Protein AF-A0A0D7KDZ9-F1 (afdb_monomer)

Mean predicted aligned error: 15.19 Å

Structure (mmCIF, N/CA/C/O backbone):
data_AF-A0A0D7KDZ9-F1
#
_entry.id   AF-A0A0D7KDZ9-F1
#
loop_
_atom_site.group_PDB
_atom_site.id
_atom_site.type_symbol
_atom_site.label_atom_id
_atom_site.label_alt_id
_atom_site.label_comp_id
_atom_site.label_asym_id
_atom_site.label_entity_id
_atom_site.label_seq_id
_atom_site.pdbx_PDB_ins_code
_atom_site.Cartn_x
_atom_site.Cartn_y
_atom_site.Cartn_z
_atom_site.occupancy
_atom_site.B_iso_or_equiv
_atom_site.auth_seq_id
_atom_site.auth_comp_id
_atom_site.auth_asym_id
_atom_site.auth_atom_id
_atom_site.pdbx_PDB_model_num
ATOM 1 N N . GLY A 1 1 ? 51.708 -9.357 -77.483 1.00 51.72 1 GLY A N 1
ATOM 2 C CA . GLY A 1 1 ? 50.755 -8.259 -77.245 1.00 51.72 1 GLY A CA 1
ATOM 3 C C . GLY A 1 1 ? 50.781 -7.960 -75.770 1.00 51.72 1 GLY A C 1
ATOM 4 O O . GLY A 1 1 ? 50.707 -8.905 -74.999 1.00 51.72 1 GLY A O 1
ATOM 5 N N . ASP A 1 2 ? 50.993 -6.703 -75.395 1.00 53.19 2 ASP A N 1
ATOM 6 C CA . ASP A 1 2 ? 51.141 -6.291 -73.998 1.00 53.19 2 ASP A CA 1
ATOM 7 C C . ASP A 1 2 ? 49.907 -6.656 -73.162 1.00 53.19 2 ASP A C 1
ATOM 9 O O . ASP A 1 2 ? 48.794 -6.214 -73.443 1.00 53.19 2 ASP A O 1
ATOM 13 N N . ILE A 1 3 ? 50.125 -7.466 -72.124 1.00 62.12 3 ILE A N 1
ATOM 14 C CA . ILE A 1 3 ? 49.110 -7.927 -71.156 1.00 62.12 3 ILE A CA 1
ATOM 15 C C . ILE A 1 3 ? 48.891 -6.868 -70.054 1.00 62.12 3 ILE A C 1
ATOM 17 O O . ILE A 1 3 ? 48.090 -7.035 -69.139 1.00 62.12 3 ILE A O 1
ATOM 21 N N . HIS A 1 4 ? 49.588 -5.736 -70.128 1.00 76.44 4 HIS A N 1
ATOM 22 C CA . HIS A 1 4 ? 49.588 -4.746 -69.066 1.00 76.44 4 HIS A CA 1
ATOM 23 C C . HIS A 1 4 ? 48.266 -3.965 -69.028 1.00 76.44 4 HIS A C 1
ATOM 25 O O . HIS A 1 4 ? 47.948 -3.164 -69.914 1.00 76.44 4 HIS A O 1
ATOM 31 N N . VAL A 1 5 ? 47.486 -4.184 -67.965 1.00 78.50 5 VAL A N 1
ATOM 32 C CA . VAL A 1 5 ? 46.394 -3.285 -67.581 1.00 78.50 5 VAL A CA 1
ATOM 33 C C . VAL A 1 5 ? 47.031 -1.949 -67.219 1.00 78.50 5 VAL A C 1
ATOM 35 O O . VAL A 1 5 ? 47.775 -1.836 -66.247 1.00 78.50 5 VAL A O 1
ATOM 38 N N . THR A 1 6 ? 46.782 -0.936 -68.040 1.00 86.06 6 THR A N 1
ATOM 39 C CA . THR A 1 6 ? 47.272 0.417 -67.783 1.00 86.06 6 THR A CA 1
ATOM 40 C C . THR A 1 6 ? 46.530 1.017 -66.592 1.00 86.06 6 THR A C 1
ATOM 42 O O . THR A 1 6 ? 45.382 0.657 -66.321 1.00 86.06 6 THR A O 1
ATOM 45 N N . LYS A 1 7 ? 47.148 1.984 -65.905 1.00 80.44 7 LYS A N 1
ATOM 46 C CA . LYS A 1 7 ? 46.496 2.722 -64.812 1.00 80.44 7 LYS A CA 1
ATOM 47 C C . LYS A 1 7 ? 45.116 3.264 -65.222 1.00 80.44 7 LYS A C 1
ATOM 49 O O . LYS A 1 7 ? 44.166 3.113 -64.470 1.00 80.44 7 LYS A O 1
ATOM 54 N N . ALA A 1 8 ? 44.993 3.772 -66.449 1.00 81.81 8 ALA A N 1
ATOM 55 C CA . ALA A 1 8 ? 43.728 4.259 -66.996 1.00 81.81 8 ALA A CA 1
ATOM 56 C C . ALA A 1 8 ? 42.649 3.165 -67.113 1.00 81.81 8 ALA A C 1
ATOM 58 O O . ALA A 1 8 ? 41.508 3.398 -66.733 1.00 81.81 8 ALA A O 1
ATOM 59 N N . LYS A 1 9 ? 43.000 1.958 -67.586 1.00 82.19 9 LYS A N 1
ATOM 60 C CA . LYS A 1 9 ? 42.054 0.828 -67.667 1.00 82.19 9 LYS A CA 1
ATOM 61 C C . LYS A 1 9 ? 41.619 0.348 -66.284 1.00 82.19 9 LYS A C 1
ATOM 63 O O . LYS A 1 9 ? 40.475 -0.060 -66.116 1.00 82.19 9 LYS A O 1
ATOM 68 N N . LYS A 1 10 ? 42.524 0.407 -65.302 1.00 78.44 10 LYS A N 1
ATOM 69 C CA . LYS A 1 10 ? 42.207 0.081 -63.911 1.00 78.44 10 LYS A CA 1
ATOM 70 C C . LYS A 1 10 ? 41.242 1.107 -63.309 1.00 78.44 10 LYS A C 1
ATOM 72 O O . LYS A 1 10 ? 40.218 0.710 -62.771 1.00 78.44 10 LYS A O 1
ATOM 77 N N . ASP A 1 11 ? 41.527 2.397 -63.478 1.00 80.31 11 ASP A N 1
ATOM 78 C CA . ASP A 1 11 ? 40.672 3.487 -62.993 1.00 80.31 11 ASP A CA 1
ATOM 79 C C . ASP A 1 11 ? 39.272 3.440 -63.670 1.00 80.31 11 ASP A C 1
ATOM 81 O O . ASP A 1 11 ? 38.247 3.689 -63.035 1.00 80.31 11 ASP A O 1
ATOM 85 N N . GLU A 1 12 ? 39.197 3.026 -64.943 1.00 81.19 12 GLU A N 1
ATOM 86 C CA . GLU A 1 12 ? 37.932 2.799 -65.657 1.00 81.19 12 GLU A CA 1
ATOM 87 C C . GLU A 1 12 ? 37.145 1.594 -65.110 1.00 81.19 12 GLU A C 1
ATOM 89 O O . GLU A 1 12 ? 35.929 1.669 -64.968 1.00 81.19 12 GLU A O 1
ATOM 94 N N . TRP A 1 13 ? 37.802 0.478 -64.782 1.00 77.31 13 TRP A N 1
ATOM 95 C CA . TRP A 1 13 ? 37.127 -0.680 -64.180 1.00 77.31 13 TRP A CA 1
ATOM 96 C C . TRP A 1 13 ? 36.642 -0.392 -62.762 1.00 77.31 13 TRP A C 1
ATOM 98 O O . TRP A 1 13 ? 35.514 -0.747 -62.424 1.00 77.31 13 TRP A O 1
ATOM 108 N N . ASP A 1 14 ? 37.445 0.321 -61.977 1.00 74.81 14 ASP A N 1
ATOM 109 C CA . ASP A 1 14 ? 37.095 0.719 -60.615 1.00 74.81 14 ASP A CA 1
ATOM 110 C C . ASP A 1 14 ? 35.897 1.696 -60.595 1.00 74.81 14 ASP A C 1
ATOM 112 O O . ASP A 1 14 ? 35.134 1.709 -59.634 1.00 74.81 14 ASP A O 1
ATOM 116 N N . SER A 1 15 ? 35.673 2.466 -61.671 1.00 72.31 15 SER A N 1
ATOM 117 C CA . SER A 1 15 ? 34.502 3.355 -61.805 1.00 72.31 15 SER A CA 1
ATOM 118 C C . SER A 1 15 ? 33.225 2.676 -62.325 1.00 72.31 15 SER A C 1
ATOM 120 O O . SER A 1 15 ? 32.150 3.271 -62.249 1.00 72.31 15 SER A O 1
ATOM 122 N N . LYS A 1 16 ? 33.310 1.436 -62.835 1.00 73.56 16 LYS A N 1
ATOM 123 C CA . LYS A 1 16 ? 32.152 0.661 -63.330 1.00 73.56 16 LYS A CA 1
ATOM 124 C C . LYS A 1 16 ? 31.447 -0.158 -62.246 1.00 73.56 16 LYS A C 1
ATOM 126 O O . LYS A 1 16 ? 30.327 -0.610 -62.481 1.00 73.56 16 LYS A O 1
ATOM 131 N N . ALA A 1 17 ? 32.070 -0.359 -61.085 1.00 68.94 17 ALA A N 1
ATOM 132 C CA . ALA A 1 17 ? 31.429 -1.001 -59.942 1.00 68.94 17 ALA A CA 1
ATOM 133 C C . ALA A 1 17 ? 30.560 0.028 -59.182 1.00 68.94 17 ALA A C 1
ATOM 135 O O . ALA A 1 17 ? 31.087 1.056 -58.748 1.00 68.94 17 ALA A O 1
ATOM 136 N N . PRO A 1 18 ? 29.236 -0.183 -59.035 1.00 64.50 18 PRO A N 1
ATOM 137 C CA . PRO A 1 18 ? 28.419 0.644 -58.153 1.00 64.50 18 PRO A CA 1
ATOM 138 C C . PRO A 1 18 ? 28.854 0.395 -56.708 1.00 64.50 18 PRO A C 1
ATOM 140 O O . PRO A 1 18 ? 28.733 -0.721 -56.218 1.00 64.50 18 PRO A O 1
ATOM 143 N N . GLY A 1 19 ? 29.386 1.432 -56.059 1.00 64.62 19 GLY A N 1
ATOM 144 C CA . GLY A 1 19 ? 30.077 1.271 -54.783 1.00 64.62 19 GLY A CA 1
ATOM 145 C C . GLY A 1 19 ? 31.431 0.580 -54.968 1.00 64.62 19 GLY A C 1
ATOM 146 O O . GLY A 1 19 ? 31.604 -0.331 -55.773 1.00 64.62 19 GLY A O 1
ATOM 147 N N . ASN A 1 20 ? 32.437 1.029 -54.224 1.00 71.19 20 ASN A N 1
ATOM 148 C CA . ASN A 1 20 ? 33.579 0.167 -53.956 1.00 71.19 20 ASN A CA 1
ATOM 149 C C . ASN A 1 20 ? 33.351 -0.440 -52.570 1.00 71.19 20 ASN A C 1
ATOM 151 O O . ASN A 1 20 ? 32.872 0.245 -51.662 1.00 71.19 20 ASN A O 1
ATOM 155 N N . THR A 1 21 ? 33.716 -1.709 -52.407 1.00 79.94 21 THR A N 1
ATOM 156 C CA . THR A 1 21 ? 33.512 -2.461 -51.159 1.00 79.94 21 THR A CA 1
ATOM 157 C C . THR A 1 21 ? 34.088 -1.746 -49.939 1.00 79.94 21 THR A C 1
ATOM 159 O O . THR A 1 21 ? 33.586 -1.912 -48.832 1.00 79.94 21 THR A O 1
ATOM 162 N N . LYS A 1 22 ? 35.120 -0.911 -50.125 1.00 83.50 22 LYS A N 1
ATOM 163 C CA . LYS A 1 22 ? 35.702 -0.099 -49.059 1.00 83.50 22 LYS A CA 1
ATOM 164 C C . LYS A 1 22 ? 34.783 1.043 -48.613 1.00 83.50 22 LYS A C 1
ATOM 166 O O . LYS A 1 22 ? 34.617 1.226 -47.416 1.00 83.50 22 LYS A O 1
ATOM 171 N N . THR A 1 23 ? 34.171 1.785 -49.528 1.00 83.94 23 THR A N 1
ATOM 172 C CA . THR A 1 23 ? 33.206 2.845 -49.202 1.00 83.94 23 THR A CA 1
ATOM 173 C C . THR A 1 23 ? 31.967 2.269 -48.525 1.00 83.94 23 THR A C 1
ATOM 175 O O . THR A 1 23 ? 31.480 2.847 -47.559 1.00 83.94 23 THR A O 1
ATOM 178 N N . GLU A 1 24 ? 31.488 1.117 -48.987 1.00 86.94 24 GLU A N 1
ATOM 179 C CA . GLU A 1 24 ? 30.342 0.429 -48.386 1.00 86.94 24 GLU A CA 1
ATOM 180 C C . GLU A 1 24 ? 30.672 -0.112 -46.988 1.00 86.94 24 GLU A C 1
ATOM 182 O O . GLU A 1 24 ? 29.872 0.029 -46.064 1.00 86.94 24 GLU A O 1
ATOM 187 N N . LEU A 1 25 ? 31.875 -0.664 -46.802 1.00 88.00 25 LEU A N 1
ATOM 188 C CA . LEU A 1 25 ? 32.352 -1.133 -45.503 1.00 88.00 25 LEU A CA 1
ATOM 189 C C . LEU A 1 25 ? 32.564 0.022 -44.520 1.00 88.00 25 LEU A C 1
ATOM 191 O O . LEU A 1 25 ? 32.143 -0.076 -43.371 1.00 88.00 25 LEU A O 1
ATOM 195 N N . ASP A 1 26 ? 33.186 1.115 -44.962 1.00 89.38 26 ASP A N 1
ATOM 196 C CA . ASP A 1 26 ? 33.401 2.299 -44.130 1.00 89.38 26 ASP A CA 1
ATOM 197 C C . ASP A 1 26 ? 32.049 2.911 -43.712 1.00 89.38 26 ASP A C 1
ATOM 199 O O . ASP A 1 26 ? 31.878 3.297 -42.555 1.00 89.38 26 ASP A O 1
ATOM 203 N N . ALA A 1 27 ? 31.065 2.931 -44.620 1.00 89.31 27 ALA A N 1
ATOM 204 C CA . ALA A 1 27 ? 29.703 3.359 -44.317 1.00 89.31 27 ALA A CA 1
ATOM 205 C C . ALA A 1 27 ? 29.020 2.433 -43.298 1.00 89.31 27 ALA A C 1
ATOM 207 O O . ALA A 1 27 ? 28.446 2.921 -42.328 1.00 89.31 27 ALA A O 1
ATOM 208 N N . HIS A 1 28 ? 29.134 1.111 -43.467 1.00 88.62 28 HIS A N 1
ATOM 209 C CA . HIS A 1 28 ? 28.566 0.135 -42.535 1.00 88.62 28 HIS A CA 1
ATOM 210 C C . HIS A 1 28 ? 29.211 0.203 -41.144 1.00 88.62 28 HIS A C 1
ATOM 212 O O . HIS A 1 28 ? 28.512 0.126 -40.142 1.00 88.62 28 HIS A O 1
ATOM 218 N N . VAL A 1 29 ? 30.535 0.358 -41.050 1.00 88.88 29 VAL A N 1
ATOM 219 C CA . VAL A 1 29 ? 31.248 0.469 -39.762 1.00 88.88 29 VAL A CA 1
ATOM 220 C C . VAL A 1 29 ? 30.913 1.782 -39.044 1.00 88.88 29 VAL A C 1
ATOM 222 O O . VAL A 1 29 ? 30.887 1.822 -37.815 1.00 88.88 29 VAL A O 1
ATOM 225 N N . ALA A 1 30 ? 30.637 2.854 -39.791 1.00 88.38 30 ALA A N 1
ATOM 226 C CA . ALA A 1 30 ? 30.224 4.140 -39.232 1.00 88.38 30 ALA A CA 1
ATOM 227 C C . ALA A 1 30 ? 28.737 4.194 -38.822 1.00 88.38 30 ALA A C 1
ATOM 229 O O . ALA A 1 30 ? 28.321 5.167 -38.183 1.00 88.38 30 ALA A O 1
ATOM 230 N N . ASP A 1 31 ? 27.940 3.180 -39.169 1.00 89.25 31 ASP A N 1
ATOM 231 C CA . ASP A 1 31 ? 26.504 3.139 -38.904 1.00 89.25 31 ASP A CA 1
ATOM 232 C C . ASP A 1 31 ? 26.200 2.845 -37.423 1.00 89.25 31 ASP A C 1
ATOM 234 O O . ASP A 1 31 ? 26.196 1.706 -36.957 1.00 89.25 31 ASP A O 1
ATOM 238 N N . LYS A 1 32 ? 25.899 3.901 -36.663 1.00 86.75 32 LYS A N 1
ATOM 239 C CA . LYS A 1 32 ? 25.521 3.814 -35.241 1.00 86.75 32 LYS A CA 1
ATOM 240 C C . LYS A 1 32 ? 24.078 3.354 -35.005 1.00 86.75 32 LYS A C 1
ATOM 242 O O . LYS A 1 32 ? 23.674 3.229 -33.854 1.00 86.75 32 LYS A O 1
ATOM 247 N N . VAL A 1 33 ? 23.287 3.188 -36.063 1.00 89.19 33 VAL A N 1
ATOM 248 C CA . VAL A 1 33 ? 21.932 2.628 -35.986 1.00 89.19 33 VAL A CA 1
ATOM 249 C C . VAL A 1 33 ? 22.006 1.108 -36.094 1.00 89.19 33 VAL A C 1
ATOM 251 O O . VAL A 1 33 ? 21.308 0.412 -35.361 1.00 89.19 33 VAL A O 1
ATOM 254 N N . ALA A 1 34 ? 22.873 0.596 -36.974 1.00 88.38 34 ALA A N 1
ATOM 255 C CA . ALA A 1 34 ? 23.093 -0.838 -37.153 1.00 88.38 34 ALA A CA 1
ATOM 256 C C . ALA A 1 34 ? 23.954 -1.470 -36.044 1.00 88.38 34 ALA A C 1
ATOM 258 O O . ALA A 1 34 ? 23.778 -2.651 -35.742 1.00 88.38 34 ALA A O 1
ATOM 259 N N . HIS A 1 35 ? 24.865 -0.702 -35.431 1.00 90.00 35 HIS A N 1
ATOM 260 C CA . HIS A 1 35 ? 25.774 -1.192 -34.388 1.00 90.00 35 HIS A CA 1
ATOM 261 C C . HIS A 1 35 ? 25.426 -0.661 -33.003 1.00 90.00 35 HIS A C 1
ATOM 263 O O . HIS A 1 35 ? 25.177 0.526 -32.810 1.00 90.00 35 HIS A O 1
ATOM 269 N N . VAL A 1 36 ? 25.516 -1.544 -32.015 1.00 90.62 36 VAL A N 1
ATOM 270 C CA . VAL A 1 36 ? 25.516 -1.185 -30.595 1.00 90.62 36 VAL A CA 1
ATOM 271 C C . VAL A 1 36 ? 26.936 -0.867 -30.137 1.00 90.62 36 VAL A C 1
ATOM 273 O O . VAL A 1 36 ? 27.913 -1.482 -30.572 1.00 90.62 36 VAL A O 1
ATOM 276 N N . THR A 1 37 ? 27.077 0.110 -29.246 1.00 90.81 37 THR A N 1
ATOM 277 C CA . THR A 1 37 ? 28.386 0.442 -28.681 1.00 90.81 37 THR A CA 1
ATOM 278 C C . THR A 1 37 ? 28.801 -0.585 -27.627 1.00 90.81 37 THR A C 1
ATOM 280 O O . THR A 1 37 ? 27.975 -1.318 -27.079 1.00 90.81 37 THR A O 1
ATOM 283 N N . LYS A 1 38 ? 30.090 -0.608 -27.264 1.00 91.62 38 LYS A N 1
ATOM 284 C CA . LYS A 1 38 ? 30.551 -1.405 -26.115 1.00 91.62 38 LYS A CA 1
ATOM 285 C C . LYS A 1 38 ? 29.771 -1.058 -24.837 1.00 91.62 38 LYS A C 1
ATOM 287 O O . LYS A 1 38 ? 29.440 -1.952 -24.072 1.00 91.62 38 LYS A O 1
ATOM 292 N N . ALA A 1 39 ? 29.454 0.220 -24.631 1.00 92.38 39 ALA A N 1
ATOM 293 C CA . ALA A 1 39 ? 28.681 0.663 -23.475 1.00 92.38 39 ALA A CA 1
ATOM 294 C C . ALA A 1 39 ? 27.245 0.111 -23.492 1.00 92.38 39 ALA A C 1
ATOM 296 O O . ALA A 1 39 ? 26.737 -0.283 -22.445 1.00 92.38 39 ALA A O 1
ATOM 297 N N . ASP A 1 40 ? 26.613 0.028 -24.666 1.00 93.38 40 ASP A N 1
ATOM 298 C CA . ASP A 1 40 ? 25.290 -0.589 -24.809 1.00 93.38 40 ASP A CA 1
ATOM 299 C C . ASP A 1 40 ? 25.347 -2.087 -24.504 1.00 93.38 40 ASP A C 1
ATOM 301 O O . ASP A 1 40 ? 24.507 -2.594 -23.768 1.00 93.38 40 ASP A O 1
ATOM 305 N N . HIS A 1 41 ? 26.374 -2.787 -24.995 1.00 92.44 41 HIS A N 1
ATOM 306 C CA . HIS A 1 41 ? 26.605 -4.195 -24.672 1.00 92.44 41 HIS A CA 1
ATOM 307 C C . HIS A 1 41 ? 26.837 -4.433 -23.178 1.00 92.44 41 HIS A C 1
ATOM 309 O O . HIS A 1 41 ? 26.222 -5.332 -22.610 1.00 92.44 41 HIS A O 1
ATOM 315 N N . ASP A 1 42 ? 27.689 -3.631 -22.536 1.00 94.62 42 ASP A N 1
ATOM 316 C CA . ASP A 1 42 ? 27.958 -3.737 -21.100 1.00 94.62 42 ASP A CA 1
ATOM 317 C C . ASP A 1 42 ? 26.667 -3.480 -20.295 1.00 94.62 42 ASP A C 1
ATOM 319 O O . ASP A 1 42 ? 26.361 -4.207 -19.349 1.00 94.62 42 ASP A O 1
ATOM 323 N N . LYS A 1 43 ? 25.861 -2.492 -20.712 1.00 92.75 43 LYS A N 1
ATOM 324 C CA . LYS A 1 43 ? 24.559 -2.199 -20.102 1.00 92.75 43 LYS A CA 1
ATOM 325 C C . LYS A 1 43 ? 23.590 -3.366 -20.266 1.00 92.75 43 LYS A C 1
ATOM 327 O O . LYS A 1 43 ? 23.006 -3.789 -19.276 1.00 92.75 43 LYS A O 1
ATOM 332 N N . LEU A 1 44 ? 23.437 -3.905 -21.475 1.00 91.19 44 LEU A N 1
ATOM 333 C CA . LEU A 1 44 ? 22.562 -5.050 -21.744 1.00 91.19 44 LEU A CA 1
ATOM 334 C C . LEU A 1 44 ? 23.007 -6.306 -20.984 1.00 91.19 44 LEU A C 1
ATOM 336 O O . LEU A 1 44 ? 22.162 -7.018 -20.458 1.00 91.19 44 LEU A O 1
ATOM 340 N N . GLY A 1 45 ? 24.316 -6.548 -20.872 1.00 91.81 45 GLY A N 1
ATOM 341 C CA . GLY A 1 45 ? 24.867 -7.677 -20.118 1.00 91.81 45 GLY A CA 1
ATOM 342 C C . GLY A 1 45 ? 24.691 -7.558 -18.602 1.00 91.81 45 GLY A C 1
ATOM 343 O O . GLY A 1 45 ? 24.732 -8.567 -17.907 1.00 91.81 45 GLY A O 1
ATOM 344 N N . SER A 1 46 ? 24.480 -6.343 -18.087 1.00 91.38 46 SER A N 1
ATOM 345 C CA . SER A 1 46 ? 24.191 -6.106 -16.666 1.00 91.38 46 SER A CA 1
ATOM 346 C C . SER A 1 46 ? 22.718 -6.308 -16.287 1.00 91.38 46 SER A C 1
ATOM 348 O O . SER A 1 46 ? 22.389 -6.292 -15.103 1.00 91.38 46 SER A O 1
ATOM 350 N N . ILE A 1 47 ? 21.827 -6.475 -17.271 1.00 90.94 47 ILE A N 1
ATOM 351 C CA . ILE A 1 47 ? 20.398 -6.699 -17.037 1.00 90.94 47 ILE A CA 1
ATOM 352 C C . ILE A 1 47 ? 20.195 -8.189 -16.760 1.00 90.94 47 ILE A C 1
ATOM 354 O O . ILE A 1 47 ? 20.397 -9.021 -17.643 1.00 90.94 47 ILE A O 1
ATOM 358 N N . GLU A 1 48 ? 19.801 -8.523 -15.530 1.00 89.06 48 GLU A N 1
ATOM 359 C CA . GLU A 1 48 ? 19.462 -9.900 -15.164 1.00 89.06 48 GLU A CA 1
ATOM 360 C C . GLU A 1 48 ? 18.268 -10.420 -15.978 1.00 89.06 48 GLU A C 1
ATOM 362 O O . GLU A 1 48 ? 17.379 -9.667 -16.388 1.00 89.06 48 GLU A O 1
ATOM 367 N N . GLU A 1 49 ? 18.230 -11.733 -16.201 1.00 87.19 49 GLU A N 1
ATOM 368 C CA . GLU A 1 49 ? 17.112 -12.370 -16.890 1.00 87.19 49 GLU A CA 1
ATOM 369 C C . GLU A 1 49 ? 15.811 -12.150 -16.104 1.00 87.19 49 GLU A C 1
ATOM 371 O O . GLU A 1 49 ? 15.705 -12.486 -14.926 1.00 87.19 49 GLU A O 1
ATOM 376 N N . GLY A 1 50 ? 14.815 -11.547 -16.757 1.00 81.25 50 GLY A N 1
ATOM 377 C CA . GLY A 1 50 ? 13.546 -11.190 -16.120 1.00 81.25 50 GLY A CA 1
ATOM 378 C C . GLY A 1 50 ? 13.561 -9.876 -15.332 1.00 81.25 50 GLY A C 1
ATOM 379 O O . GLY A 1 50 ? 12.548 -9.548 -14.714 1.00 81.25 50 GLY A O 1
ATOM 380 N N . ALA A 1 51 ? 14.652 -9.102 -15.367 1.00 84.50 51 ALA A N 1
ATOM 381 C CA . ALA A 1 51 ? 14.673 -7.764 -14.789 1.00 84.50 51 ALA A CA 1
ATOM 382 C C . ALA A 1 51 ? 13.664 -6.840 -15.492 1.00 84.50 51 ALA A C 1
ATOM 384 O O . ALA A 1 51 ? 13.619 -6.737 -16.720 1.00 84.50 51 ALA A O 1
ATOM 385 N N . GLU A 1 52 ? 12.869 -6.129 -14.696 1.00 80.81 52 GLU A N 1
ATOM 386 C CA . GLU A 1 52 ? 11.882 -5.166 -15.179 1.00 80.81 52 GLU A CA 1
ATOM 387 C C . GLU A 1 52 ? 12.307 -3.748 -14.812 1.00 80.81 52 GLU A C 1
ATOM 389 O O . GLU A 1 52 ? 12.784 -3.480 -13.707 1.00 80.81 52 GLU A O 1
ATOM 394 N N . VAL A 1 53 ? 12.117 -2.809 -15.736 1.00 75.62 53 VAL A N 1
ATOM 395 C CA . VAL A 1 53 ? 12.412 -1.403 -15.466 1.00 75.62 53 VAL A CA 1
ATOM 396 C C . VAL A 1 53 ? 11.329 -0.865 -14.529 1.00 75.62 53 VAL A C 1
ATOM 398 O O . VAL A 1 53 ? 10.195 -0.669 -14.956 1.00 75.62 53 VAL A O 1
ATOM 401 N N . ASN A 1 54 ? 11.701 -0.590 -13.274 1.00 65.81 54 ASN A N 1
ATOM 402 C CA . ASN A 1 54 ? 10.898 0.147 -12.289 1.00 65.81 54 ASN A CA 1
ATOM 403 C C . ASN A 1 54 ? 9.647 -0.594 -11.755 1.00 65.81 54 ASN A C 1
ATOM 405 O O . ASN A 1 54 ? 8.510 -0.211 -12.038 1.00 65.81 54 ASN A O 1
ATOM 409 N N . GLN A 1 55 ? 9.850 -1.624 -10.922 1.00 75.94 55 GLN A N 1
ATOM 410 C CA . GLN A 1 55 ? 8.767 -2.211 -10.125 1.00 75.94 55 GLN A CA 1
ATOM 411 C C . GLN A 1 55 ? 8.352 -1.248 -9.004 1.00 75.94 55 GLN A C 1
ATOM 413 O O . GLN A 1 55 ? 9.004 -1.162 -7.966 1.00 75.94 55 GLN A O 1
ATOM 418 N N . LEU A 1 56 ? 7.226 -0.555 -9.181 1.00 73.00 56 LEU A N 1
ATOM 419 C CA . LEU A 1 56 ? 6.534 0.189 -8.117 1.00 73.00 56 LEU A CA 1
ATOM 420 C C . LEU A 1 56 ? 5.806 -0.771 -7.151 1.00 73.00 56 LEU A C 1
ATOM 422 O O . LEU A 1 56 ? 4.651 -0.549 -6.791 1.00 73.00 56 LEU A O 1
ATOM 426 N N . ALA A 1 57 ? 6.453 -1.878 -6.782 1.00 79.81 57 ALA A N 1
ATOM 427 C CA . ALA A 1 57 ? 5.873 -2.957 -5.995 1.00 79.81 57 ALA A CA 1
ATOM 428 C C . ALA A 1 57 ? 6.586 -3.103 -4.650 1.00 79.81 57 ALA A C 1
ATOM 430 O O . ALA A 1 57 ? 7.810 -3.033 -4.556 1.00 79.81 57 ALA A O 1
ATOM 431 N N . PHE A 1 58 ? 5.810 -3.367 -3.602 1.00 87.62 58 PHE A N 1
ATOM 432 C CA . PHE A 1 58 ? 6.335 -3.953 -2.372 1.00 87.62 58 PHE A CA 1
ATOM 433 C C . PHE A 1 58 ? 6.411 -5.474 -2.554 1.00 87.62 58 PHE A C 1
ATOM 435 O O . PHE A 1 58 ? 5.561 -6.047 -3.222 1.00 87.62 58 PHE A O 1
ATOM 442 N N . SER A 1 59 ? 7.402 -6.150 -1.969 1.00 88.94 59 SER A N 1
ATOM 443 C CA . SER A 1 59 ? 7.478 -7.619 -2.043 1.00 88.94 59 SER A CA 1
ATOM 444 C C . SER A 1 59 ? 6.642 -8.267 -0.936 1.00 88.94 59 SER A C 1
ATOM 446 O O . SER A 1 59 ? 5.643 -8.935 -1.209 1.00 88.94 59 SER A O 1
ATOM 448 N N . ILE A 1 60 ? 7.015 -8.027 0.326 1.00 91.62 60 ILE A N 1
ATOM 449 C CA . ILE A 1 60 ? 6.329 -8.559 1.507 1.00 91.62 60 ILE A CA 1
ATOM 450 C C . ILE A 1 60 ? 6.335 -7.503 2.614 1.00 91.62 60 ILE A C 1
ATOM 452 O O . ILE A 1 60 ? 7.374 -6.908 2.898 1.00 91.62 60 ILE A O 1
ATOM 456 N N . ILE A 1 61 ? 5.196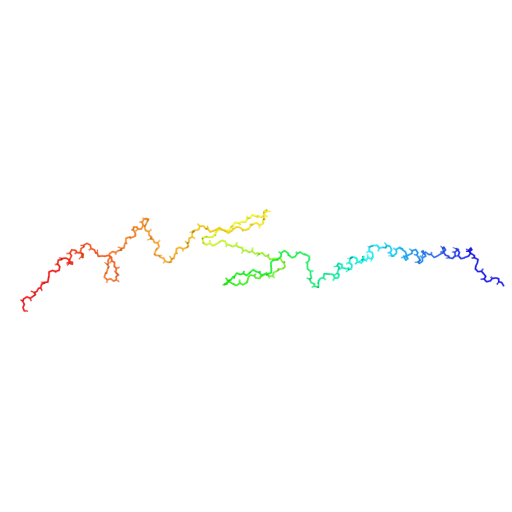 -7.318 3.284 1.00 93.38 61 ILE A N 1
ATOM 457 C CA . ILE A 1 61 ? 5.094 -6.556 4.533 1.00 93.38 61 ILE A CA 1
ATOM 458 C C . ILE A 1 61 ? 4.903 -7.543 5.678 1.00 93.38 61 ILE A C 1
ATOM 460 O O . ILE A 1 61 ? 3.922 -8.291 5.707 1.00 93.38 61 ILE A O 1
ATOM 464 N N . LYS A 1 62 ? 5.852 -7.534 6.617 1.00 94.44 62 LYS A N 1
ATOM 465 C CA . LYS A 1 62 ? 5.856 -8.413 7.787 1.00 94.44 62 LYS A CA 1
ATOM 466 C C . LYS A 1 62 ? 5.555 -7.631 9.051 1.00 94.44 62 LYS A C 1
ATOM 468 O O . LYS A 1 62 ? 6.222 -6.644 9.352 1.00 94.44 62 LYS A O 1
ATOM 473 N N . VAL A 1 63 ? 4.586 -8.121 9.813 1.00 94.25 63 VAL A N 1
ATOM 474 C CA . VAL A 1 63 ? 4.261 -7.624 11.150 1.00 94.25 63 VAL A CA 1
ATOM 475 C C . VAL A 1 63 ? 4.268 -8.822 12.088 1.00 94.25 63 VAL A C 1
ATOM 477 O O . VAL A 1 63 ? 3.621 -9.829 11.811 1.00 94.25 63 VAL A O 1
ATOM 480 N N . SER A 1 64 ? 5.026 -8.737 13.182 1.00 94.06 64 SER A N 1
ATOM 481 C CA . SER A 1 64 ? 5.134 -9.842 14.140 1.00 94.06 64 SER A CA 1
ATOM 482 C C . SER A 1 64 ? 3.755 -10.246 14.671 1.00 94.06 64 SER A C 1
ATOM 484 O O . SER A 1 64 ? 2.957 -9.385 15.037 1.00 94.06 64 SER A O 1
ATOM 486 N N . GLY A 1 65 ? 3.476 -11.550 14.696 1.00 93.56 65 GLY A N 1
ATOM 487 C CA . GLY A 1 65 ? 2.185 -12.098 15.122 1.00 93.56 65 GLY A CA 1
ATOM 488 C C . GLY A 1 65 ? 1.069 -12.047 14.071 1.00 93.56 65 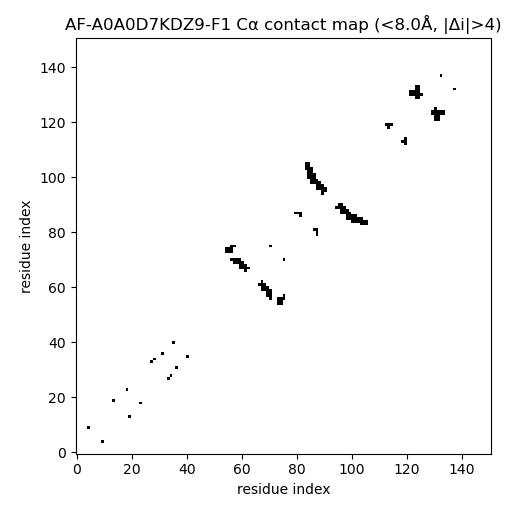GLY A C 1
ATOM 489 O O . GLY A 1 65 ? 0.001 -12.596 14.322 1.00 93.56 65 GLY A O 1
ATOM 490 N N . GLN A 1 66 ? 1.308 -11.457 12.894 1.00 95.56 66 GLN A N 1
ATOM 491 C CA . GLN A 1 66 ? 0.352 -11.398 11.785 1.00 95.56 66 GLN A CA 1
ATOM 492 C C . GLN A 1 66 ? 0.815 -12.255 10.599 1.00 95.56 66 GLN A C 1
ATOM 494 O O . GLN A 1 66 ? 1.981 -12.633 10.496 1.00 95.56 66 GLN A O 1
ATOM 499 N N . GLY A 1 67 ? -0.112 -12.549 9.684 1.00 95.94 67 GLY A N 1
ATOM 500 C CA . GLY A 1 67 ? 0.231 -13.146 8.395 1.00 95.94 67 GLY A CA 1
ATOM 501 C C . GLY A 1 67 ? 0.973 -12.161 7.489 1.00 95.94 67 GLY A C 1
ATOM 502 O O . GLY A 1 67 ? 0.696 -10.960 7.507 1.00 95.94 67 GLY A O 1
ATOM 503 N N . ASP A 1 68 ? 1.887 -12.685 6.676 1.00 95.88 68 ASP A N 1
ATOM 504 C CA . ASP A 1 68 ? 2.639 -11.904 5.694 1.00 95.88 68 ASP A CA 1
ATOM 505 C C . ASP A 1 68 ? 1.698 -11.333 4.615 1.00 95.88 68 ASP A C 1
ATOM 507 O O . ASP A 1 68 ? 0.919 -12.063 3.993 1.00 95.88 68 ASP A O 1
ATOM 511 N N . ILE A 1 69 ? 1.805 -10.030 4.337 1.00 93.88 69 ILE A N 1
ATOM 512 C CA . ILE A 1 69 ? 1.125 -9.402 3.196 1.00 93.88 69 ILE A CA 1
ATOM 513 C C . ILE A 1 69 ? 2.091 -9.440 2.014 1.00 93.88 69 ILE A C 1
ATOM 515 O O . ILE A 1 69 ? 3.027 -8.647 1.951 1.00 93.88 69 ILE A O 1
ATOM 519 N N . THR A 1 70 ? 1.873 -10.379 1.096 1.00 93.12 70 THR A N 1
ATOM 520 C CA . THR A 1 70 ? 2.701 -10.562 -0.108 1.00 93.12 70 THR A CA 1
ATOM 521 C C . THR A 1 70 ? 2.013 -9.942 -1.319 1.00 93.12 70 THR A C 1
ATOM 523 O O . THR A 1 70 ? 0.808 -10.148 -1.502 1.00 93.12 70 THR A O 1
ATOM 526 N N . ALA A 1 71 ? 2.760 -9.206 -2.144 1.00 91.25 71 ALA A N 1
ATOM 527 C CA . ALA A 1 71 ? 2.228 -8.677 -3.396 1.00 91.25 71 ALA A CA 1
ATOM 528 C C . ALA A 1 71 ? 1.872 -9.802 -4.372 1.00 91.25 71 ALA A C 1
ATOM 530 O O . ALA A 1 71 ? 2.580 -10.803 -4.498 1.00 91.25 71 ALA A O 1
ATOM 531 N N . LYS A 1 72 ? 0.751 -9.631 -5.071 1.00 88.19 72 LYS A N 1
ATOM 532 C CA . LYS A 1 72 ? 0.197 -10.637 -5.988 1.00 88.19 72 LYS A CA 1
ATOM 533 C C . LYS A 1 72 ? 0.454 -10.314 -7.454 1.00 88.19 72 LYS A C 1
ATOM 535 O O . LYS A 1 72 ? 0.358 -11.202 -8.296 1.00 88.19 72 LYS A O 1
ATOM 540 N N . LEU A 1 73 ? 0.736 -9.052 -7.762 1.00 86.69 73 LEU A N 1
ATOM 541 C CA . LEU A 1 73 ? 0.911 -8.534 -9.115 1.00 86.69 73 LEU A CA 1
ATOM 542 C C . LEU A 1 73 ? 2.164 -7.660 -9.192 1.00 86.69 73 LEU A C 1
ATOM 544 O O . LEU A 1 73 ? 2.655 -7.168 -8.180 1.00 86.69 73 LEU A O 1
ATOM 548 N N . LYS A 1 74 ? 2.633 -7.418 -10.421 1.00 82.38 74 LYS A N 1
ATOM 549 C CA . LYS A 1 74 ? 3.763 -6.513 -10.709 1.00 82.38 74 LYS A CA 1
ATOM 550 C C . LYS A 1 74 ? 3.513 -5.076 -10.248 1.00 82.38 74 LYS A C 1
ATOM 552 O O . LYS A 1 74 ? 4.447 -4.355 -9.931 1.00 82.38 74 LYS A O 1
ATOM 557 N N . THR A 1 75 ? 2.250 -4.671 -10.210 1.00 84.94 75 THR A N 1
ATOM 558 C CA . THR A 1 75 ? 1.780 -3.444 -9.571 1.00 84.94 75 THR A CA 1
ATOM 559 C C . THR A 1 75 ? 0.643 -3.840 -8.645 1.00 84.94 75 THR A C 1
ATOM 561 O O . THR A 1 75 ? -0.402 -4.288 -9.122 1.00 84.94 75 THR A O 1
ATOM 564 N N . ASP A 1 76 ? 0.850 -3.715 -7.340 1.00 86.75 76 ASP A N 1
ATOM 565 C CA . ASP A 1 76 ? -0.141 -4.071 -6.326 1.00 86.75 76 ASP A CA 1
ATOM 566 C C . ASP A 1 76 ? -0.407 -2.875 -5.406 1.00 86.75 76 ASP A C 1
ATOM 568 O O . ASP A 1 76 ? 0.428 -1.983 -5.259 1.00 86.75 76 ASP A O 1
ATOM 572 N N . THR A 1 77 ? -1.592 -2.834 -4.803 1.00 88.81 77 THR A N 1
ATOM 573 C CA . THR A 1 77 ? -2.015 -1.739 -3.925 1.00 88.81 77 THR A CA 1
ATOM 574 C C . THR A 1 77 ? -2.098 -2.228 -2.489 1.00 88.81 77 THR A C 1
ATOM 576 O O . THR A 1 77 ? -2.929 -3.068 -2.146 1.00 88.81 77 THR A O 1
ATOM 579 N N . LEU A 1 78 ? -1.280 -1.644 -1.613 1.00 90.94 78 LEU A N 1
ATOM 580 C CA . LEU A 1 78 ? -1.430 -1.829 -0.176 1.00 90.94 78 LEU A CA 1
ATOM 581 C C . LEU A 1 78 ? -2.611 -0.996 0.326 1.00 90.94 78 LEU A C 1
ATOM 583 O O . LEU A 1 78 ? -2.624 0.225 0.177 1.00 90.94 78 LEU A O 1
ATOM 587 N N . ARG A 1 79 ? -3.575 -1.640 0.987 1.00 91.88 79 ARG A N 1
ATOM 588 C CA . ARG A 1 79 ? -4.667 -0.942 1.673 1.00 91.88 79 ARG A CA 1
ATOM 589 C C . ARG A 1 79 ? -4.437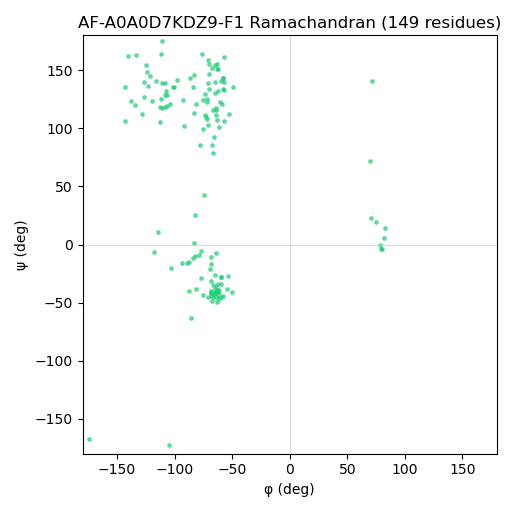 -0.947 3.178 1.00 91.88 79 ARG A C 1
ATOM 591 O O . ARG A 1 79 ? -4.386 -2.008 3.792 1.00 91.88 79 ARG A O 1
ATOM 598 N N . ILE A 1 80 ? -4.356 0.242 3.763 1.00 94.06 80 ILE A N 1
ATOM 599 C CA . ILE A 1 80 ? -4.258 0.449 5.211 1.00 94.06 80 ILE A CA 1
ATOM 600 C C . ILE A 1 80 ? -5.599 1.007 5.687 1.00 94.06 80 ILE A C 1
ATOM 602 O O . ILE A 1 80 ? -6.144 1.921 5.071 1.00 94.06 80 ILE A O 1
ATOM 606 N N . ALA A 1 81 ? -6.151 0.439 6.756 1.00 94.00 81 ALA A N 1
ATOM 607 C CA . ALA A 1 81 ? -7.414 0.875 7.338 1.00 94.00 81 ALA A CA 1
ATOM 608 C C . ALA A 1 81 ? -7.213 1.236 8.812 1.00 94.00 81 ALA A C 1
ATOM 610 O O . ALA A 1 81 ? -6.544 0.504 9.540 1.00 94.00 81 ALA A O 1
ATOM 611 N N . GLY A 1 82 ? -7.799 2.357 9.239 1.00 93.50 82 GLY A N 1
ATOM 612 C CA . GLY A 1 82 ? -7.905 2.695 10.657 1.00 93.50 82 GLY A CA 1
ATOM 613 C C . GLY A 1 82 ? -8.916 1.784 11.349 1.00 93.50 82 GLY A C 1
ATOM 614 O O . GLY A 1 82 ? -9.959 1.467 10.776 1.00 93.50 82 GLY A O 1
ATOM 615 N N . GLY A 1 83 ? -8.582 1.339 12.556 1.00 91.00 83 GLY A N 1
ATOM 616 C CA . GLY A 1 83 ? -9.483 0.597 13.437 1.00 91.00 83 GLY A CA 1
ATOM 617 C C . GLY A 1 83 ? -9.985 1.472 14.585 1.00 91.00 83 GLY A C 1
ATOM 618 O O . GLY A 1 83 ? -9.699 2.666 14.638 1.00 91.00 83 GLY A O 1
ATOM 619 N N . THR A 1 84 ? -10.698 0.881 15.546 1.00 91.12 84 THR A N 1
ATOM 620 C CA . THR A 1 84 ? -11.057 1.601 16.778 1.00 91.12 84 THR A CA 1
ATOM 621 C C . THR A 1 84 ? -9.802 2.101 17.486 1.00 91.12 84 THR A C 1
ATOM 623 O O . THR A 1 84 ? -8.831 1.356 17.631 1.00 91.12 84 THR A O 1
ATOM 626 N N . GLY A 1 85 ? -9.820 3.360 17.918 1.00 93.50 85 GLY A N 1
ATOM 627 C CA . GLY A 1 85 ? -8.690 3.976 18.608 1.00 93.50 85 GLY A CA 1
ATOM 628 C C . GLY A 1 85 ? -7.547 4.422 17.705 1.00 93.50 85 GLY A C 1
ATOM 629 O O . GLY A 1 85 ? -6.562 4.948 18.221 1.00 93.50 85 GLY A O 1
ATOM 630 N N . ILE A 1 86 ? -7.640 4.215 16.384 1.00 95.94 86 ILE A N 1
ATOM 631 C CA . ILE A 1 86 ? -6.571 4.511 15.424 1.00 95.94 86 ILE A CA 1
ATOM 632 C C . ILE A 1 86 ? -7.125 5.237 14.193 1.00 95.94 86 ILE A C 1
ATOM 634 O O . ILE A 1 86 ? -7.891 4.676 13.411 1.00 95.94 86 ILE A O 1
ATOM 638 N N . THR A 1 87 ? -6.626 6.446 13.944 1.00 95.50 87 THR A N 1
ATOM 639 C CA . THR A 1 87 ? -6.872 7.198 12.706 1.00 95.50 87 THR A CA 1
ATOM 640 C C . THR A 1 87 ? -5.669 7.093 11.773 1.00 95.50 87 THR A C 1
ATO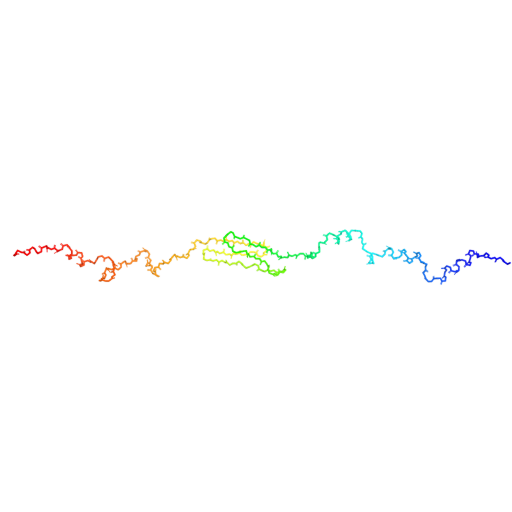M 642 O O . THR A 1 87 ? -4.524 7.264 12.200 1.00 95.50 87 THR A O 1
ATOM 645 N N . ILE A 1 88 ? -5.934 6.849 10.487 1.00 97.56 88 ILE A N 1
ATOM 646 C CA . ILE A 1 88 ? -4.930 6.824 9.418 1.00 97.56 88 ILE A CA 1
ATOM 647 C C . ILE A 1 88 ? -5.179 8.011 8.489 1.00 97.56 88 ILE A C 1
ATOM 649 O O . ILE A 1 88 ? -6.278 8.154 7.955 1.00 97.56 88 ILE A O 1
ATOM 653 N N . THR A 1 89 ? -4.163 8.843 8.276 1.00 97.00 89 THR A N 1
ATOM 654 C CA . THR A 1 89 ? -4.197 9.942 7.299 1.00 97.00 89 THR A CA 1
ATOM 655 C C . THR A 1 89 ? -3.039 9.815 6.322 1.00 97.00 89 THR A C 1
ATOM 657 O O . THR A 1 89 ? -1.966 9.344 6.696 1.00 97.00 89 THR A O 1
ATOM 660 N N . THR A 1 90 ? -3.239 10.259 5.085 1.00 97.81 90 THR A N 1
ATOM 661 C CA . THR A 1 90 ? -2.221 10.214 4.029 1.00 97.81 90 THR A CA 1
ATOM 662 C C . THR A 1 90 ? -2.017 11.590 3.418 1.00 97.81 90 THR A C 1
ATOM 664 O O . THR A 1 90 ? -3.002 12.278 3.145 1.00 97.81 90 THR A O 1
ATOM 667 N N . ASP A 1 91 ? -0.771 11.951 3.130 1.00 96.38 91 ASP A N 1
ATOM 668 C CA . ASP A 1 91 ? -0.438 13.106 2.298 1.00 96.38 91 ASP A CA 1
ATOM 669 C C . ASP A 1 91 ? 0.207 12.625 0.987 1.00 96.38 91 ASP A C 1
ATOM 671 O O . ASP A 1 91 ? 1.365 12.201 0.984 1.00 96.38 91 ASP A O 1
ATOM 675 N N . PRO A 1 92 ? -0.518 12.673 -0.145 1.00 95.94 92 PRO A N 1
ATOM 676 C CA . PRO A 1 92 ? -0.000 12.198 -1.424 1.00 95.94 92 PRO A CA 1
ATOM 677 C C . PRO A 1 92 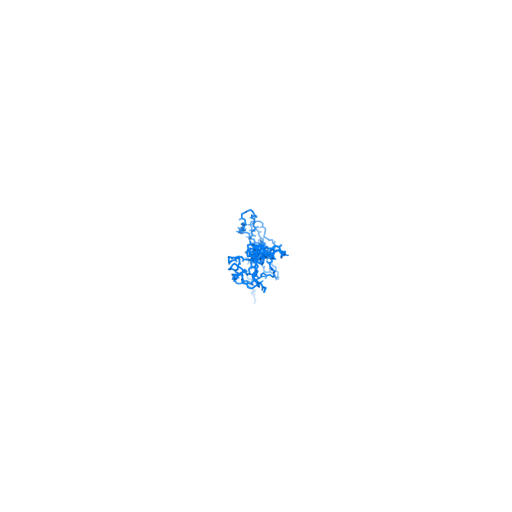? 1.136 13.065 -1.987 1.00 95.94 92 PRO A C 1
ATOM 679 O O . PRO A 1 92 ? 1.850 12.601 -2.871 1.00 95.94 92 PRO A O 1
ATOM 682 N N . ASN A 1 93 ? 1.320 14.300 -1.505 1.00 96.75 93 ASN A N 1
ATOM 683 C CA . ASN A 1 93 ? 2.367 15.192 -2.013 1.00 96.75 93 ASN A CA 1
ATOM 684 C C . ASN A 1 93 ? 3.726 14.878 -1.387 1.00 96.75 93 ASN A C 1
ATOM 686 O O . ASN A 1 93 ? 4.752 14.944 -2.060 1.00 96.75 93 ASN A O 1
ATOM 690 N N . THR A 1 94 ? 3.727 14.547 -0.096 1.00 95.81 94 THR A N 1
ATOM 691 C CA . THR A 1 94 ? 4.933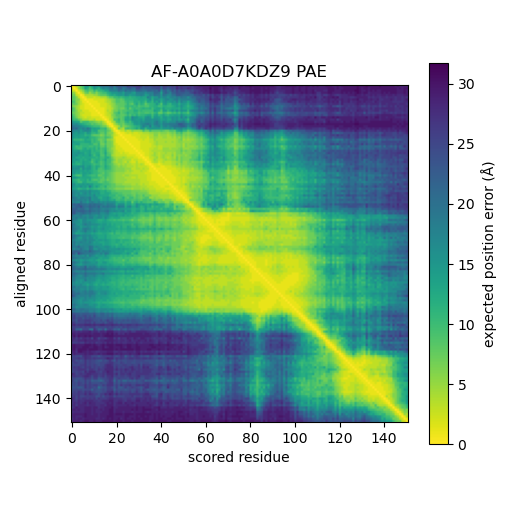 14.167 0.651 1.00 95.81 94 THR A CA 1
ATOM 692 C C . THR A 1 94 ? 5.151 12.655 0.683 1.00 95.81 94 THR A C 1
ATOM 694 O O . THR A 1 94 ? 6.256 12.207 0.981 1.00 95.81 94 THR A O 1
ATOM 697 N N . GLY A 1 95 ? 4.126 11.862 0.353 1.00 93.50 95 GLY A N 1
ATOM 698 C CA . GLY A 1 95 ? 4.155 10.404 0.460 1.00 93.50 95 GLY A CA 1
ATOM 699 C C . GLY A 1 95 ? 4.046 9.899 1.903 1.00 93.50 95 GLY A C 1
ATOM 700 O O . GLY A 1 95 ? 4.431 8.765 2.181 1.00 93.50 95 GLY A O 1
ATOM 701 N N . GLU A 1 96 ? 3.551 10.722 2.832 1.00 96.44 96 GLU A N 1
ATOM 702 C CA . GLU A 1 96 ? 3.448 10.368 4.249 1.00 96.44 96 GLU A CA 1
ATOM 703 C C . GLU A 1 96 ? 2.171 9.565 4.544 1.00 96.44 96 GLU A C 1
ATOM 705 O O . GLU A 1 96 ? 1.069 9.927 4.125 1.00 96.44 96 GLU A O 1
ATOM 710 N N . VAL A 1 97 ? 2.313 8.497 5.334 1.00 96.69 97 VAL A N 1
ATOM 711 C CA . VAL A 1 97 ? 1.202 7.824 6.020 1.00 96.69 97 VAL A CA 1
ATOM 712 C C . VAL A 1 97 ? 1.371 8.053 7.515 1.00 96.69 97 VAL A C 1
ATOM 714 O O . VAL A 1 97 ? 2.345 7.595 8.114 1.00 96.69 97 VAL A O 1
ATOM 717 N N . LYS A 1 98 ? 0.402 8.724 8.134 1.00 97.00 98 LYS A N 1
ATOM 718 C CA . LYS A 1 98 ? 0.405 9.017 9.565 1.00 97.00 98 LYS A CA 1
ATOM 719 C C . LYS A 1 98 ? -0.609 8.147 10.294 1.00 97.00 98 LYS A C 1
ATOM 721 O O . LYS A 1 98 ? -1.785 8.104 9.936 1.00 97.00 98 LYS A O 1
ATOM 726 N N . VAL A 1 99 ? -0.137 7.496 11.353 1.00 96.94 99 VAL A N 1
ATOM 727 C CA . VAL A 1 99 ? -0.936 6.667 12.259 1.00 96.94 99 VAL A CA 1
ATOM 728 C C . VAL A 1 99 ? -1.066 7.403 13.584 1.00 96.94 99 VAL A C 1
ATOM 730 O O . VAL A 1 99 ? -0.063 7.690 14.235 1.00 96.94 99 VAL A O 1
ATOM 733 N N . THR A 1 100 ? -2.293 7.736 13.975 1.00 96.19 100 THR A N 1
ATOM 734 C CA . THR A 1 100 ? -2.567 8.484 15.209 1.00 96.19 100 THR A CA 1
ATOM 735 C C . THR A 1 100 ? -3.448 7.656 16.128 1.00 96.19 100 THR A C 1
ATOM 737 O O . THR A 1 100 ? -4.547 7.268 15.738 1.00 96.19 100 THR A O 1
ATOM 740 N N . ALA A 1 101 ? -2.982 7.414 17.353 1.00 95.31 101 ALA A N 1
ATOM 741 C CA . ALA A 1 101 ? -3.832 6.877 18.407 1.00 95.31 101 ALA A CA 1
ATOM 742 C C . ALA A 1 101 ? -4.807 7.965 18.874 1.00 95.31 101 ALA A C 1
ATOM 744 O O . ALA A 1 101 ? -4.377 9.059 19.240 1.00 95.31 101 ALA A O 1
ATOM 745 N N . THR A 1 102 ? -6.107 7.678 18.849 1.00 93.31 102 THR A N 1
ATOM 746 C CA . THR A 1 102 ? -7.145 8.629 19.281 1.00 93.31 102 THR A CA 1
ATOM 747 C C . THR A 1 102 ? -7.448 8.520 20.771 1.00 93.31 102 THR A C 1
ATOM 749 O O . THR A 1 102 ? -8.031 9.433 21.344 1.00 93.31 102 THR A O 1
ATOM 752 N N . GLY A 1 103 ? -7.023 7.427 21.413 1.00 87.00 103 GLY A N 1
ATOM 753 C CA . GLY A 1 103 ? -7.356 7.133 22.808 1.00 87.00 103 GLY A CA 1
ATOM 754 C C . GLY A 1 103 ? -8.758 6.547 22.988 1.00 87.00 103 GLY A C 1
ATOM 755 O O . GLY A 1 103 ? -9.098 6.145 24.098 1.00 87.00 103 GLY A O 1
ATOM 756 N N . ASP A 1 104 ? -9.542 6.434 21.912 1.00 83.06 104 ASP A N 1
ATOM 757 C CA . ASP A 1 104 ? -10.795 5.689 21.933 1.00 83.06 104 ASP A CA 1
ATOM 758 C C . ASP A 1 104 ? -10.491 4.195 22.048 1.00 83.06 104 ASP A C 1
ATOM 760 O O . ASP A 1 104 ? -9.653 3.650 21.332 1.00 83.06 104 ASP A O 1
ATOM 764 N N . ALA A 1 105 ? -11.194 3.504 22.931 1.00 80.44 105 ALA A N 1
ATOM 765 C CA . ALA A 1 105 ? -11.147 2.055 23.017 1.00 80.44 105 ALA A CA 1
ATOM 766 C C . ALA A 1 105 ? -12.555 1.521 22.803 1.00 80.44 105 ALA A C 1
ATOM 768 O O . ALA A 1 105 ? -13.521 2.134 23.254 1.00 80.44 105 ALA A O 1
ATOM 769 N N . THR A 1 106 ? -12.679 0.361 22.158 1.00 75.88 106 THR A N 1
ATOM 770 C CA . THR A 1 106 ? -13.914 -0.417 22.273 1.00 75.88 106 THR A CA 1
ATOM 771 C C . THR A 1 106 ? -14.021 -0.822 23.742 1.00 75.88 106 THR A C 1
ATOM 773 O O . THR A 1 106 ? -13.139 -1.550 24.211 1.00 75.88 106 THR A O 1
ATOM 776 N N . PRO A 1 107 ? -15.034 -0.360 24.496 1.00 74.56 107 PRO A N 1
ATOM 777 C CA . PRO A 1 107 ? -15.212 -0.831 25.857 1.00 74.56 107 PRO A CA 1
ATOM 778 C C . PRO A 1 107 ? -15.354 -2.355 25.851 1.00 74.56 107 PRO A C 1
ATOM 780 O O . PRO A 1 107 ? -15.998 -2.915 24.961 1.00 74.56 107 PRO A O 1
ATOM 783 N N . GLY A 1 108 ? -14.748 -3.038 26.824 1.00 72.75 108 GLY A N 1
ATOM 784 C CA . GLY A 1 108 ? -14.952 -4.479 26.980 1.00 72.75 108 GLY A CA 1
ATOM 785 C C . GLY A 1 108 ? -16.442 -4.809 27.162 1.00 72.75 108 GLY A C 1
ATOM 786 O O . GLY A 1 108 ? -17.214 -3.910 27.506 1.00 72.75 108 GLY A O 1
ATOM 787 N N . PRO A 1 109 ? -16.869 -6.068 26.949 1.00 66.81 109 PRO A N 1
ATOM 788 C CA . PRO A 1 109 ? -18.265 -6.460 27.129 1.00 66.81 109 PRO A CA 1
ATOM 789 C C . PRO A 1 109 ? -18.768 -6.057 28.523 1.00 66.81 109 PRO A C 1
ATOM 791 O O . PRO A 1 109 ? -18.310 -6.591 29.532 1.00 66.81 109 PRO A O 1
ATOM 794 N N . HIS A 1 110 ? -19.688 -5.097 28.573 1.00 67.50 110 HIS A N 1
ATOM 795 C CA . HIS A 1 110 ? -20.404 -4.678 29.775 1.00 67.50 110 HIS A CA 1
ATOM 796 C C . HIS A 1 110 ? -21.864 -4.390 29.405 1.00 67.50 110 HIS A C 1
ATOM 798 O O . HIS A 1 110 ? -22.194 -4.293 28.221 1.00 67.50 110 HIS A O 1
ATOM 804 N N . ALA A 1 111 ? -22.750 -4.342 30.402 1.00 66.00 111 ALA A N 1
ATOM 805 C CA . ALA A 1 111 ? -24.170 -4.080 30.173 1.00 66.00 111 ALA A CA 1
ATOM 806 C C . ALA A 1 111 ? -24.364 -2.729 29.454 1.00 66.00 111 ALA A C 1
ATOM 808 O O . ALA A 1 111 ? -23.633 -1.779 29.717 1.00 66.00 111 ALA A O 1
ATOM 809 N N . GLU A 1 112 ? -25.339 -2.655 28.541 1.00 60.97 112 GLU A N 1
ATOM 810 C CA . GLU A 1 112 ? -25.456 -1.599 27.516 1.00 60.97 112 GLU A CA 1
ATOM 811 C C . GLU A 1 112 ? -25.690 -0.171 28.049 1.00 60.97 112 GLU A C 1
ATOM 813 O O . GLU A 1 112 ? -25.656 0.786 27.275 1.00 60.97 112 GLU A O 1
ATOM 818 N N . THR A 1 113 ? -25.914 0.016 29.352 1.00 59.41 113 THR A N 1
ATOM 819 C CA . THR A 1 113 ? -26.239 1.327 29.919 1.00 59.41 113 THR A CA 1
ATOM 820 C C . THR A 1 113 ? -25.609 1.535 31.291 1.00 59.41 113 THR A C 1
ATOM 822 O O . THR A 1 113 ? -26.128 1.042 32.284 1.00 59.41 113 THR A O 1
ATOM 825 N N . HIS A 1 114 ? -24.565 2.360 31.367 1.00 61.91 114 HIS A N 1
ATOM 826 C CA . HIS A 1 114 ? -24.270 3.102 32.590 1.00 61.91 114 HIS A CA 1
ATOM 827 C C . HIS A 1 114 ? -24.946 4.471 32.490 1.00 61.91 114 HIS A C 1
ATOM 829 O O . HIS A 1 114 ? -24.713 5.220 31.537 1.00 61.91 114 HIS A O 1
ATOM 835 N N . LEU A 1 115 ? -25.785 4.816 33.468 1.00 60.88 115 LE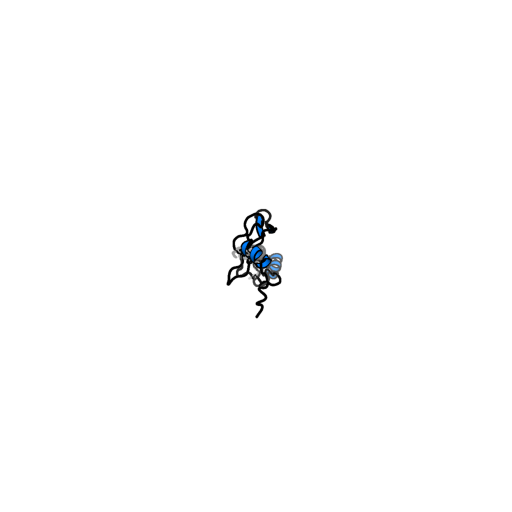U A N 1
ATOM 836 C CA . LEU A 1 115 ? -26.303 6.179 33.582 1.00 60.88 115 LEU A CA 1
ATOM 837 C C . LEU A 1 115 ? -25.121 7.170 33.746 1.00 60.88 115 LEU A C 1
ATOM 839 O O . LEU A 1 115 ? -24.149 6.851 34.446 1.00 60.88 115 LEU A O 1
ATOM 843 N N . PRO A 1 116 ? -25.165 8.368 33.123 1.00 50.53 116 PRO A N 1
ATOM 844 C CA . PRO A 1 116 ? -24.112 9.376 33.249 1.00 50.53 116 PRO A CA 1
ATOM 845 C C . PRO A 1 116 ? -23.728 9.632 34.715 1.00 50.53 116 PRO A C 1
ATOM 847 O O . PRO A 1 116 ? -24.590 9.754 35.587 1.00 50.53 116 PRO A O 1
ATOM 850 N N . GLY A 1 117 ? -22.422 9.701 34.993 1.00 63.50 117 GLY A N 1
ATOM 851 C CA . GLY A 1 117 ? -21.897 9.905 36.350 1.00 63.50 117 GLY A CA 1
ATOM 852 C C . GLY A 1 117 ? -21.785 8.642 37.213 1.00 63.50 117 GLY A C 1
ATOM 853 O O . GLY A 1 117 ? -21.608 8.768 38.420 1.00 63.50 117 GLY A O 1
ATOM 854 N N . GLY A 1 118 ? -21.884 7.439 36.631 1.00 58.56 118 GLY A N 1
ATOM 855 C CA . GLY A 1 118 ? -21.748 6.181 37.381 1.00 58.56 118 GLY A CA 1
ATOM 856 C C . GLY A 1 118 ? -22.932 5.907 38.310 1.00 58.56 118 GLY A C 1
ATOM 857 O O . GLY A 1 118 ? -22.804 5.176 39.285 1.00 58.56 118 GLY A O 1
ATOM 858 N N . THR A 1 119 ? -24.088 6.502 38.011 1.00 57.09 119 THR A N 1
ATOM 859 C CA . THR A 1 119 ? -25.329 6.377 38.792 1.00 57.09 119 THR A CA 1
ATOM 860 C C . THR A 1 119 ? -26.099 5.103 38.455 1.00 57.09 119 THR A C 1
ATOM 862 O O . THR A 1 119 ? -27.317 5.056 38.598 1.00 57.09 119 THR A O 1
ATOM 865 N N . ASP A 1 120 ? -25.395 4.076 37.978 1.00 70.00 120 ASP A N 1
ATOM 866 C CA . ASP A 1 120 ? -26.001 2.807 37.615 1.00 70.00 120 ASP A CA 1
ATOM 867 C C . ASP A 1 120 ? -26.603 2.178 38.874 1.00 70.00 120 ASP A C 1
ATOM 869 O O . ASP A 1 120 ? -25.896 1.790 39.811 1.00 70.00 120 ASP A O 1
ATOM 873 N N . VAL A 1 121 ? -27.932 2.192 38.954 1.00 70.31 121 VAL A N 1
ATOM 874 C CA . VAL A 1 121 ? -28.641 1.700 40.128 1.00 70.31 121 VAL A CA 1
ATOM 875 C C . VAL A 1 121 ? -28.528 0.184 40.133 1.00 70.31 121 VAL A C 1
ATOM 877 O O . VAL A 1 121 ? -29.154 -0.501 39.332 1.00 70.31 121 VAL A O 1
ATOM 880 N N . ILE A 1 122 ? -27.730 -0.359 41.052 1.00 72.31 122 ILE A N 1
ATOM 881 C CA . ILE A 1 122 ? -27.733 -1.800 41.301 1.00 72.31 122 ILE A CA 1
ATOM 882 C C . ILE A 1 122 ? -29.137 -2.142 41.831 1.00 72.31 122 ILE A C 1
ATOM 884 O O . ILE A 1 122 ? -29.525 -1.613 42.878 1.00 72.31 122 ILE A O 1
ATOM 888 N N . PRO A 1 123 ? -29.926 -2.973 41.128 1.00 81.75 123 PRO A N 1
ATOM 889 C CA . PRO A 1 123 ? -31.294 -3.264 41.531 1.00 81.75 123 PRO A CA 1
ATOM 890 C C . PRO A 1 123 ? -31.327 -3.965 42.893 1.00 81.75 123 PRO A C 1
ATOM 892 O O . PRO A 1 123 ? -30.363 -4.617 43.311 1.00 81.75 123 PRO A O 1
ATOM 895 N N . PHE A 1 124 ? -32.449 -3.837 43.602 1.00 86.56 124 PHE A N 1
ATOM 896 C CA . PHE A 1 124 ? -32.669 -4.628 44.808 1.00 86.56 124 PHE A CA 1
ATOM 897 C C . PHE A 1 124 ? -32.729 -6.121 44.468 1.00 86.56 124 PHE A C 1
ATOM 899 O O . PHE A 1 124 ? -33.112 -6.501 43.360 1.00 86.56 124 PHE A O 1
ATOM 906 N N . ALA A 1 125 ? -32.341 -6.962 45.425 1.00 88.81 125 ALA A N 1
ATOM 907 C CA . ALA A 1 125 ? -32.425 -8.406 45.270 1.00 88.81 125 ALA A CA 1
ATOM 908 C C . ALA A 1 125 ? -33.871 -8.848 44.978 1.00 88.81 125 ALA A C 1
ATOM 910 O O . ALA A 1 125 ? -34.832 -8.311 45.529 1.00 88.81 125 ALA A O 1
ATOM 911 N N . THR A 1 126 ? -34.005 -9.854 44.121 1.00 85.25 126 THR A N 1
ATOM 912 C CA . THR A 1 126 ? -35.250 -10.595 43.888 1.00 85.25 126 THR A CA 1
ATOM 913 C C . THR A 1 126 ? -35.095 -12.013 44.437 1.00 85.25 126 THR A C 1
ATOM 915 O O . THR A 1 126 ? -34.003 -12.407 44.847 1.00 85.25 126 THR A O 1
ATOM 918 N N . GLU A 1 127 ? -36.158 -12.815 44.414 1.00 83.38 127 GLU A N 1
ATOM 919 C CA . GLU A 1 127 ? -36.099 -14.214 44.869 1.00 83.38 127 GLU A CA 1
ATOM 920 C C . GLU A 1 127 ? -35.096 -15.069 44.076 1.00 83.38 127 GLU A C 1
ATOM 922 O O . GLU A 1 127 ? -34.544 -16.031 44.608 1.00 83.38 127 GLU A O 1
ATOM 927 N N . THR A 1 128 ? -34.838 -14.719 42.811 1.00 84.06 128 THR A N 1
ATOM 928 C CA . THR A 1 128 ? -34.014 -15.520 41.891 1.00 84.06 128 THR A CA 1
ATOM 929 C C . THR A 1 128 ? -32.747 -14.812 41.410 1.00 84.06 128 THR A C 1
ATOM 931 O O . THR A 1 128 ? -31.939 -15.425 40.716 1.00 84.06 128 THR A O 1
ATOM 934 N N . VAL A 1 129 ? -32.557 -13.531 41.743 1.00 83.50 129 VAL A N 1
ATOM 935 C CA . VAL A 1 129 ? -31.412 -12.712 41.304 1.00 83.50 129 VAL A CA 1
ATOM 936 C C . VAL A 1 129 ? -30.915 -11.864 42.474 1.00 83.50 129 VAL A C 1
ATOM 938 O O . VAL A 1 129 ? -31.686 -11.097 43.048 1.00 83.50 129 VAL A O 1
ATOM 941 N N . GLY A 1 130 ? -29.629 -11.982 42.822 1.00 83.06 130 GLY A N 1
ATOM 942 C CA . GLY A 1 130 ? -29.004 -11.178 43.881 1.00 83.06 130 GLY A CA 1
ATOM 943 C C . GLY A 1 130 ? -28.950 -9.679 43.547 1.00 83.06 130 GLY A C 1
ATOM 944 O O . GLY A 1 130 ? -28.927 -9.300 42.380 1.00 83.06 130 GLY A O 1
ATOM 945 N N . GLY A 1 131 ? -28.913 -8.823 44.573 1.00 85.81 131 GLY A N 1
ATOM 946 C CA . GLY A 1 131 ? -28.930 -7.362 44.432 1.00 85.81 131 GLY A CA 1
ATOM 947 C C . GLY A 1 131 ? -28.735 -6.639 45.770 1.00 85.81 131 GLY A C 1
ATOM 948 O O . GLY A 1 131 ? -28.363 -7.263 46.767 1.00 85.81 131 GLY A O 1
ATOM 949 N N . LEU A 1 132 ? -28.984 -5.325 45.810 1.00 87.19 132 LEU A N 1
ATOM 950 C CA . LEU A 1 132 ? -28.946 -4.549 47.059 1.00 87.19 132 LEU A CA 1
ATOM 951 C C . LEU A 1 132 ? -30.089 -4.960 48.009 1.00 87.19 132 LEU A C 1
ATOM 953 O O . LEU A 1 132 ? -31.159 -5.384 47.575 1.00 87.19 132 LEU A O 1
ATOM 957 N N . MET A 1 133 ? -29.886 -4.807 49.319 1.00 86.94 133 MET A N 1
ATOM 958 C CA . MET A 1 133 ? -30.931 -5.040 50.325 1.00 86.94 133 MET A CA 1
ATOM 959 C C . MET A 1 133 ? -31.953 -3.894 50.303 1.00 86.94 133 MET A C 1
ATOM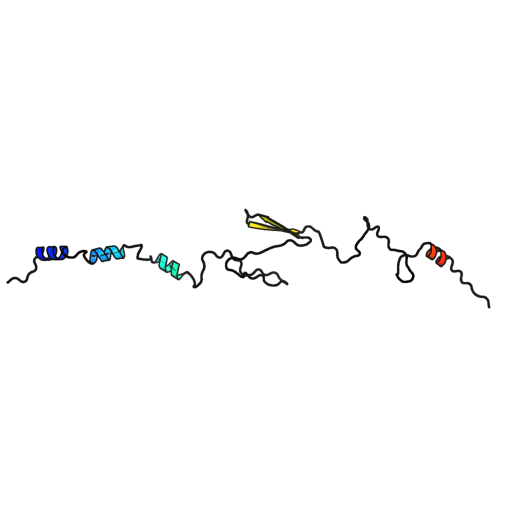 961 O O . MET A 1 133 ? -31.560 -2.728 50.391 1.00 86.94 133 MET A O 1
ATOM 965 N N . SER A 1 134 ? -33.252 -4.203 50.229 1.00 87.50 134 SER A N 1
ATOM 966 C CA . SER A 1 134 ? -34.292 -3.169 50.265 1.00 87.50 134 SER A CA 1
ATOM 967 C C . SER A 1 134 ? -34.421 -2.532 51.658 1.00 87.50 134 SER A C 1
ATOM 969 O O . SER A 1 134 ? -34.049 -3.118 52.680 1.00 87.50 134 SER A O 1
ATOM 971 N N . GLU A 1 135 ? -34.991 -1.325 51.739 1.00 86.25 135 GLU A N 1
ATOM 972 C CA . GLU A 1 135 ? -35.264 -0.682 53.034 1.00 86.25 135 GLU A CA 1
ATOM 973 C C . GLU A 1 135 ? -36.208 -1.510 53.917 1.00 86.25 135 GLU A C 1
ATOM 975 O O . GLU A 1 135 ? -36.082 -1.509 55.146 1.00 86.25 135 GLU A O 1
ATOM 980 N N . GLN A 1 136 ? -37.152 -2.217 53.292 1.00 86.44 136 GLN A N 1
ATOM 981 C CA . GLN A 1 136 ? -38.101 -3.086 53.975 1.00 86.44 136 GLN A CA 1
ATOM 982 C C . GLN A 1 136 ? -37.394 -4.306 54.567 1.00 86.44 136 GLN A C 1
ATOM 984 O O . GLN A 1 136 ? -37.600 -4.626 55.740 1.00 86.44 136 GLN A O 1
ATOM 989 N N . ASP A 1 137 ? -36.502 -4.937 53.806 1.00 86.19 137 ASP A N 1
ATOM 990 C CA . ASP A 1 137 ? -35.712 -6.068 54.295 1.00 86.19 137 ASP A CA 1
ATOM 991 C C . ASP A 1 137 ? -34.789 -5.63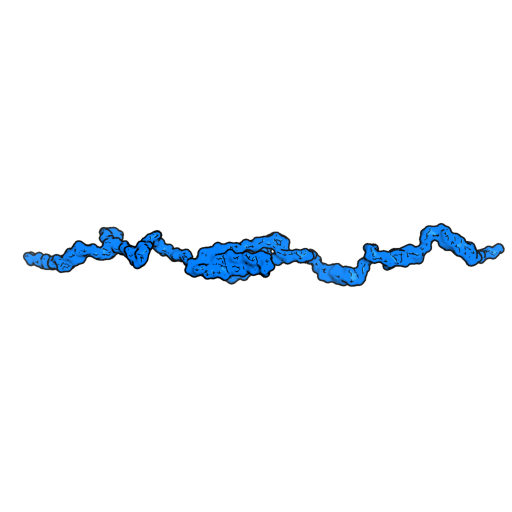1 55.427 1.00 86.19 137 ASP A C 1
ATOM 993 O O . ASP A 1 137 ? -34.678 -6.319 56.442 1.00 86.19 137 ASP A O 1
ATOM 997 N N . LYS A 1 138 ? -34.168 -4.450 55.310 1.00 86.94 138 LYS A N 1
ATOM 998 C CA . LYS A 1 138 ? -33.313 -3.886 56.363 1.00 86.94 138 LYS A CA 1
ATOM 999 C C . LYS A 1 138 ? -34.082 -3.689 57.668 1.00 86.94 138 LYS A C 1
ATOM 1001 O O . LYS A 1 138 ? -33.596 -4.069 58.735 1.00 86.94 138 LYS A O 1
ATOM 1006 N N . LYS A 1 139 ? -35.299 -3.139 57.589 1.00 84.44 139 LYS A N 1
ATOM 1007 C CA . LYS A 1 139 ? -36.202 -2.988 58.743 1.00 84.44 139 LYS A CA 1
ATOM 1008 C C . LYS A 1 139 ? -36.631 -4.337 59.318 1.00 84.44 139 LYS A C 1
ATOM 1010 O O . LYS A 1 139 ? -36.785 -4.446 60.530 1.00 84.44 139 LYS A O 1
ATOM 1015 N N . THR A 1 140 ? -36.824 -5.343 58.473 1.00 81.75 140 THR A N 1
ATOM 1016 C CA . THR A 1 140 ? -37.294 -6.670 58.891 1.00 81.75 140 THR A CA 1
ATOM 1017 C C . THR A 1 140 ? -36.175 -7.459 59.568 1.00 81.75 140 THR A C 1
ATOM 1019 O O . THR A 1 140 ? -36.389 -7.980 60.656 1.00 81.75 140 THR A O 1
ATOM 1022 N N . SER A 1 141 ? -34.958 -7.437 59.014 1.00 78.75 141 SER A N 1
ATOM 1023 C CA . SER A 1 141 ? -33.753 -8.029 59.614 1.00 78.75 141 SER A CA 1
ATOM 1024 C C . SER A 1 141 ? -33.450 -7.454 61.004 1.00 78.75 141 SER A C 1
ATOM 1026 O O . SER A 1 141 ? -33.247 -8.200 61.958 1.00 78.75 141 SER A O 1
ATOM 1028 N N . GLY A 1 142 ? -33.547 -6.128 61.167 1.00 75.88 142 GLY A N 1
ATOM 1029 C CA . GLY A 1 142 ? -33.377 -5.471 62.471 1.00 75.88 142 GLY A CA 1
ATOM 1030 C C . GLY A 1 142 ? -34.491 -5.756 63.491 1.00 75.88 142 GLY A C 1
ATOM 1031 O O . GLY A 1 142 ? -34.349 -5.409 64.662 1.00 75.88 142 GLY A O 1
ATOM 1032 N N . ARG A 1 143 ? -35.601 -6.369 63.063 1.00 72.75 143 ARG A N 1
ATOM 1033 C CA . ARG A 1 143 ? -36.767 -6.711 63.894 1.00 72.75 143 ARG A CA 1
ATOM 1034 C C . ARG A 1 143 ? -36.983 -8.216 64.034 1.00 72.75 143 ARG A C 1
ATOM 1036 O O . ARG A 1 143 ? -38.025 -8.608 64.560 1.00 72.75 143 ARG A O 1
ATOM 1043 N N . LEU A 1 144 ? -36.027 -9.046 63.607 1.00 70.12 144 LEU A N 1
ATOM 1044 C CA . LEU A 1 144 ? -36.031 -10.485 63.867 1.00 70.12 144 LEU A CA 1
ATOM 1045 C C . LEU A 1 144 ? -35.841 -10.719 65.372 1.00 70.12 144 LEU A C 1
ATOM 1047 O O . LEU A 1 144 ? -34.747 -11.000 65.853 1.00 70.12 144 LEU A O 1
ATOM 1051 N N . GLN A 1 145 ? -36.912 -10.548 66.143 1.00 67.31 145 GLN A N 1
ATOM 1052 C CA . GLN A 1 145 ? -36.962 -11.032 67.510 1.00 67.31 145 GLN A CA 1
ATOM 1053 C C . GLN A 1 145 ? -37.080 -12.549 67.439 1.00 67.31 145 GLN A C 1
ATOM 1055 O O . GLN A 1 145 ? -37.982 -13.085 66.794 1.00 67.31 145 GLN A O 1
ATOM 1060 N N . LEU A 1 146 ? -36.125 -13.235 68.064 1.00 62.62 146 LEU A N 1
ATOM 1061 C CA . LEU A 1 146 ? -36.177 -14.673 68.243 1.00 62.62 146 LEU A CA 1
ATOM 1062 C C . LEU A 1 146 ? -37.428 -14.966 69.075 1.00 62.62 146 LEU A C 1
ATOM 1064 O O . LEU A 1 146 ? -37.422 -14.766 70.289 1.00 62.62 146 LEU A O 1
ATOM 1068 N N . ASN A 1 147 ? -38.509 -15.405 68.431 1.00 62.12 147 ASN A N 1
ATOM 1069 C CA . ASN A 1 147 ? -39.622 -16.005 69.149 1.00 62.12 147 ASN A CA 1
ATOM 1070 C C . ASN A 1 147 ? -39.107 -17.329 69.711 1.00 62.12 147 ASN A C 1
ATOM 1072 O O . ASN A 1 147 ? -39.214 -18.378 69.078 1.00 62.12 147 ASN A O 1
ATOM 1076 N N . LEU A 1 148 ? -38.489 -17.254 70.889 1.00 56.44 148 LEU A N 1
ATOM 1077 C CA . LEU A 1 148 ? -38.180 -18.405 71.709 1.00 56.44 148 LEU A CA 1
ATOM 1078 C C . LEU A 1 148 ? -39.534 -18.974 72.137 1.00 56.44 148 LEU A C 1
ATOM 1080 O O . LEU A 1 148 ? -40.151 -18.498 73.091 1.00 56.44 148 LEU A O 1
ATOM 1084 N N . ILE A 1 149 ? -40.046 -19.925 71.352 1.00 60.62 149 ILE A N 1
ATOM 1085 C CA . ILE A 1 149 ? -41.219 -20.708 71.721 1.00 60.62 149 ILE A CA 1
ATOM 1086 C C . ILE A 1 149 ? -40.856 -21.366 73.046 1.00 60.62 149 ILE A C 1
ATOM 1088 O O . ILE A 1 149 ? -40.012 -22.253 73.113 1.00 60.62 149 ILE A O 1
ATOM 1092 N N . THR A 1 150 ? -41.445 -20.848 74.116 1.00 56.88 150 THR A N 1
ATOM 1093 C CA . THR A 1 150 ? -41.429 -21.501 75.414 1.00 56.88 150 THR A CA 1
ATOM 1094 C C . THR A 1 150 ? -42.478 -22.599 75.339 1.00 56.88 150 THR A C 1
ATOM 1096 O O . THR A 1 150 ? -43.631 -22.331 75.663 1.00 56.88 150 THR A O 1
ATOM 1099 N N . MET A 1 151 ? -42.100 -23.780 74.841 1.00 48.22 151 MET A N 1
ATOM 1100 C CA . MET A 1 151 ? -42.772 -25.066 75.075 1.00 48.22 151 MET A CA 1
ATOM 1101 C C . MET A 1 151 ? -41.758 -26.199 74.969 1.00 48.22 151 MET A C 1
ATOM 1103 O O . MET A 1 151 ? -41.069 -26.265 73.928 1.00 48.22 151 MET A O 1
#

Sequence (151 aa):
GDIHVTKAKKDEWDSKAPGNTKTELDAHVADKVAHVTKADHDKLGSIEEGAEVNQLAFSIIKVSGQGDITAKLKTDTLRIAGGTGITITTDPNTGEVKVTATGDATPGPHAETHLPGGTDVIPFATETVGGLMSEQDKKTSGRLQLNLITM

Solvent-accessible surface area (backbone atoms only — not comparable to full-atom values): 10192 Å² total; per-residue (Å²): 129,86,84,73,80,45,72,68,57,49,56,51,54,64,67,69,46,89,67,51,73,63,63,55,48,54,50,56,74,66,33,71,84,85,44,79,51,72,68,53,52,54,54,58,71,68,55,57,92,86,69,68,91,78,68,77,44,70,66,69,51,81,48,94,99,54,78,74,49,62,55,87,49,76,71,53,82,90,85,86,79,58,54,85,29,33,48,66,49,76,40,86,89,84,69,46,77,47,80,41,77,69,82,49,69,80,75,72,97,66,80,97,71,70,45,85,91,76,62,55,76,73,54,60,49,51,99,89,45,89,53,42,83,45,75,66,54,54,57,47,64,79,58,68,70,80,79,74,74,89,122

Radius of gyration: 48.1 Å; Cα contacts (8 Å, |Δi|>4): 88; chains: 1; bounding box: 94×40×153 Å

Secondary structure (DSSP, 8-state):
------HHHHHHHHHHSSS-HHHHHHHHHH-TTT---HHHHHHHHTS-TT--S------EE--TTS--EE--SSS--------TTEEEEEETTTTEEEEEE-------S--S-PPTTT---PPBP-SSS--BPPHHHHHHHTT--------

Foldseek 3Di:
DDPDCDPVNVVVVCVPDPDDPVVVVVVVVPDCPNDDDPVRVVVVVPADDPDDDDQPDDAWDDDPPDDIDGADDSHGDDDDDADFQWDWDADPVVRDIDIDGPVGDDDDDDPPDQDPPNVRQFDPDDPVGHTNDDPVNVVVVVVPDPPPPPD

Nearest PDB structures (foldseek):
  7z1z-assembly1_L  TM=3.379E-01  e=2.448E+00  Visna/maedi virus EV1 KV1772
  3d9x-assembly1_B  TM=4.140E-01  e=5.949E+00  Bartonella henselae

pLDDT: mean 82.58, std 12.02, range [48.22, 97.81]